Protein AF-A0A2E4ITY2-F1 (afdb_monomer)

Solvent-accessible surface area (backbone atoms only — not comparable to full-atom values): 3893 Å² total; per-residue (Å²): 114,39,58,58,34,43,83,46,61,71,88,59,51,84,57,86,47,72,85,44,40,70,43,54,35,25,31,20,38,9,45,50,26,57,62,62,33,42,80,43,62,44,83,55,29,61,39,63,55,54,27,57,47,66,29,44,56,50,82,86,27,46,48,77,62,82,64,44,81,129

Mean predicted aligned error: 2.73 Å

Radius of gyration: 11.05 Å; Cα contacts (8 Å, |Δi|>4): 157; chains: 1; bounding box: 23×21×25 Å

Secondary structure (DSSP, 8-state):
--TT-TT-----TT---TT--B-TTTTTT-TT-----TT---TT--B-TTTTTT----GGGS---SSS--

Sequence (70 aa):
MFYGATAFNQDISNWNISNVTNMEYMFYNATSFNQDISSWNVDNVLDCNDIFNGSGILAAYKPSFTSCSD

Structure (mmCIF, N/CA/C/O backbone):
data_AF-A0A2E4ITY2-F1
#
_entry.id   AF-A0A2E4ITY2-F1
#
loop_
_atom_site.group_PDB
_atom_site.id
_atom_site.type_symbol
_atom_site.label_atom_id
_atom_site.label_alt_id
_atom_site.label_comp_id
_atom_site.label_asym_id
_atom_site.label_entity_id
_atom_site.label_seq_id
_atom_site.pdbx_PDB_ins_code
_atom_site.Cartn_x
_atom_site.Cartn_y
_atom_site.Cartn_z
_atom_site.occupancy
_atom_site.B_iso_or_equiv
_atom_site.auth_seq_id
_atom_site.auth_comp_id
_atom_site.auth_asym_id
_atom_site.auth_atom_id
_atom_site.pdbx_PDB_model_num
ATOM 1 N N . MET A 1 1 ? 7.837 -7.393 3.704 1.00 80.81 1 MET A N 1
ATOM 2 C CA . MET A 1 1 ? 7.484 -8.627 2.954 1.00 80.81 1 MET A CA 1
ATOM 3 C C . MET A 1 1 ? 7.993 -8.592 1.511 1.00 80.81 1 MET A C 1
ATOM 5 O O . MET A 1 1 ? 8.567 -9.574 1.071 1.00 80.81 1 MET A O 1
ATOM 9 N N . PHE A 1 2 ? 7.843 -7.475 0.797 1.00 96.81 2 PHE A N 1
ATOM 10 C CA . PHE A 1 2 ? 8.285 -7.248 -0.586 1.00 96.81 2 PHE A CA 1
ATOM 11 C C . PHE A 1 2 ? 9.421 -6.215 -0.682 1.00 96.81 2 PHE A C 1
ATOM 13 O O . PHE A 1 2 ? 9.539 -5.491 -1.669 1.00 96.81 2 PHE A O 1
ATOM 20 N N . TYR A 1 3 ? 10.262 -6.145 0.353 1.00 97.00 3 TYR A N 1
ATOM 21 C CA . TYR A 1 3 ? 11.415 -5.249 0.389 1.00 97.00 3 TYR A CA 1
ATOM 22 C C . TYR A 1 3 ? 12.331 -5.519 -0.812 1.00 97.00 3 TYR A C 1
ATOM 24 O O . TYR A 1 3 ? 12.814 -6.638 -0.988 1.00 97.00 3 TYR A O 1
ATOM 32 N N . GLY A 1 4 ? 12.561 -4.501 -1.640 1.00 97.94 4 GLY A N 1
ATOM 33 C CA . GLY A 1 4 ? 13.412 -4.581 -2.826 1.00 97.94 4 GLY A CA 1
ATOM 34 C C . GLY A 1 4 ? 12.886 -5.507 -3.925 1.00 97.94 4 GLY A C 1
ATOM 35 O O . GLY A 1 4 ? 13.642 -5.852 -4.832 1.00 97.94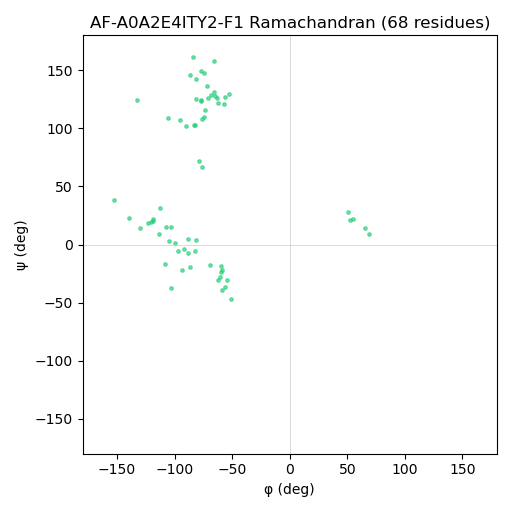 4 GLY A O 1
ATOM 36 N N . ALA A 1 5 ? 11.615 -5.922 -3.879 1.00 98.12 5 ALA A N 1
ATOM 37 C CA . ALA A 1 5 ? 11.001 -6.757 -4.908 1.00 98.12 5 ALA A CA 1
ATOM 38 C C . ALA A 1 5 ? 10.669 -5.918 -6.155 1.00 98.12 5 ALA A C 1
ATOM 40 O O . ALA A 1 5 ? 9.509 -5.700 -6.497 1.00 98.12 5 ALA A O 1
ATOM 41 N N . THR A 1 6 ? 11.702 -5.425 -6.840 1.00 98.00 6 THR A N 1
ATOM 42 C CA . THR A 1 6 ? 11.595 -4.439 -7.928 1.00 98.00 6 THR A CA 1
ATOM 43 C C . THR A 1 6 ? 10.743 -4.899 -9.105 1.00 98.00 6 THR A C 1
ATOM 45 O O . THR A 1 6 ? 10.206 -4.051 -9.805 1.00 98.00 6 THR A O 1
ATOM 48 N N . ALA A 1 7 ? 10.580 -6.209 -9.319 1.00 98.25 7 ALA A N 1
ATOM 49 C CA . ALA A 1 7 ? 9.748 -6.784 -10.380 1.00 98.25 7 ALA A CA 1
ATOM 50 C C . ALA A 1 7 ? 8.330 -7.189 -9.924 1.00 98.25 7 ALA A 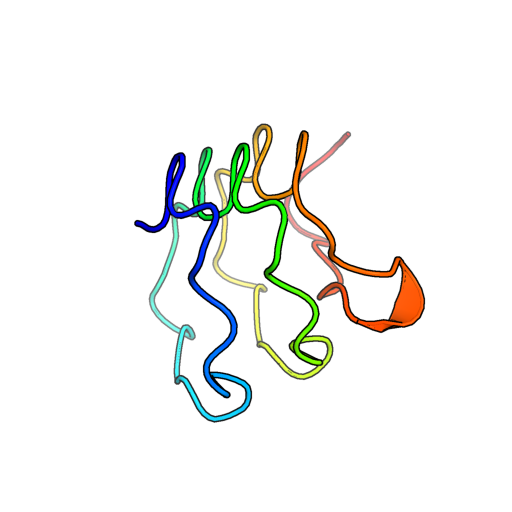C 1
ATOM 52 O O . ALA A 1 7 ? 7.523 -7.626 -10.744 1.00 98.25 7 ALA A O 1
ATOM 53 N N . PHE A 1 8 ? 8.014 -7.096 -8.628 1.00 98.00 8 PHE A N 1
ATOM 54 C CA . PHE A 1 8 ? 6.718 -7.526 -8.108 1.00 98.00 8 PHE A CA 1
ATOM 55 C C . PHE A 1 8 ? 5.626 -6.498 -8.430 1.00 98.00 8 PHE A C 1
ATOM 57 O O . PHE A 1 8 ? 5.729 -5.334 -8.054 1.00 98.00 8 PHE A O 1
ATOM 64 N N . ASN A 1 9 ? 4.570 -6.946 -9.112 1.00 97.88 9 ASN A N 1
ATOM 65 C CA . ASN A 1 9 ? 3.388 -6.138 -9.424 1.00 97.88 9 ASN A CA 1
ATOM 66 C C . ASN A 1 9 ? 2.125 -7.006 -9.586 1.00 97.88 9 ASN A C 1
ATOM 68 O O . ASN A 1 9 ? 1.349 -6.833 -10.522 1.00 97.88 9 ASN A O 1
ATOM 72 N N . GLN A 1 10 ? 1.985 -8.036 -8.752 1.00 98.00 10 GLN A N 1
ATOM 73 C CA . GLN A 1 10 ? 0.831 -8.935 -8.815 1.00 98.00 10 GLN A CA 1
ATOM 74 C C . GLN A 1 10 ? -0.322 -8.370 -7.991 1.00 98.00 10 GLN A C 1
ATOM 76 O O . GLN A 1 10 ? -0.080 -7.765 -6.947 1.00 98.00 10 GLN A O 1
ATOM 81 N N . ASP A 1 11 ? -1.553 -8.596 -8.450 1.00 97.81 11 ASP A N 1
ATOM 82 C CA . ASP A 1 11 ? -2.759 -8.167 -7.744 1.00 97.81 11 ASP A CA 1
ATOM 83 C C . ASP A 1 11 ? -2.860 -8.844 -6.367 1.00 97.81 11 ASP A C 1
ATOM 85 O O . ASP A 1 11 ? -2.870 -10.071 -6.240 1.00 97.81 11 ASP A O 1
ATOM 89 N N . ILE A 1 12 ? -2.924 -8.007 -5.335 1.00 97.75 12 ILE A N 1
ATOM 90 C CA . ILE A 1 12 ? -3.081 -8.379 -3.926 1.00 97.75 12 ILE A CA 1
ATOM 91 C C . ILE A 1 12 ? -4.209 -7.580 -3.254 1.00 97.75 12 ILE A C 1
ATOM 93 O O . ILE A 1 12 ? -4.327 -7.579 -2.028 1.00 97.75 12 ILE A O 1
ATOM 97 N N . SER A 1 13 ? -5.0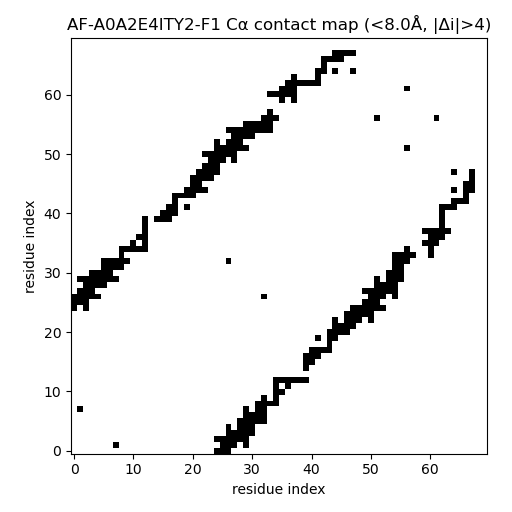62 -6.917 -4.040 1.00 97.38 13 SER A N 1
ATOM 98 C CA . SER A 1 13 ? -6.195 -6.109 -3.556 1.00 97.38 13 SER A CA 1
ATOM 99 C C . SER A 1 13 ? -7.133 -6.900 -2.632 1.00 97.38 13 SER A C 1
ATOM 101 O O . SER A 1 13 ? -7.684 -6.355 -1.680 1.00 97.38 13 SER A O 1
ATOM 103 N N . ASN A 1 14 ? -7.235 -8.216 -2.854 1.00 97.56 14 ASN A N 1
ATOM 104 C CA . ASN A 1 14 ? -8.100 -9.139 -2.114 1.00 97.56 14 ASN A CA 1
ATOM 105 C C . ASN A 1 14 ? -7.467 -9.755 -0.853 1.00 97.56 14 ASN A C 1
ATOM 107 O O . ASN A 1 14 ? -8.053 -10.653 -0.243 1.00 97.56 14 ASN A O 1
ATOM 111 N N . TRP A 1 15 ? -6.256 -9.350 -0.467 1.00 97.06 15 TRP A N 1
ATOM 112 C CA . TRP A 1 15 ? -5.616 -9.891 0.729 1.00 97.06 15 TRP A CA 1
ATOM 113 C C . TRP A 1 15 ? -6.346 -9.453 1.999 1.00 97.06 15 TRP A C 1
ATOM 115 O O . TRP A 1 15 ? -6.559 -8.268 2.238 1.00 97.06 15 TRP A O 1
ATOM 125 N N . ASN A 1 16 ? -6.682 -10.420 2.856 1.00 96.06 16 ASN A N 1
ATOM 126 C CA . ASN A 1 16 ? -7.170 -10.119 4.194 1.00 96.06 16 ASN A CA 1
ATOM 127 C C . ASN A 1 16 ? -5.985 -9.847 5.130 1.00 96.06 16 ASN A C 1
ATOM 129 O O . ASN A 1 16 ? -5.327 -10.777 5.596 1.00 96.06 16 ASN A O 1
ATOM 133 N N . ILE A 1 17 ? -5.749 -8.570 5.419 1.00 94.06 17 ILE A N 1
ATOM 134 C CA . ILE A 1 17 ? -4.706 -8.106 6.337 1.00 94.06 17 ILE A CA 1
ATOM 135 C C . ILE A 1 17 ? -5.259 -7.675 7.705 1.00 94.06 17 ILE A C 1
ATOM 137 O O . ILE A 1 17 ? -4.542 -7.044 8.473 1.00 94.06 17 ILE A O 1
ATOM 141 N N . SER A 1 18 ? -6.504 -8.031 8.051 1.00 92.88 18 SER A N 1
ATOM 142 C CA . SER A 1 18 ? -7.179 -7.518 9.255 1.00 92.88 18 SER A CA 1
ATOM 143 C C . SER A 1 18 ? -6.456 -7.826 10.568 1.00 92.88 18 SER A C 1
ATOM 145 O O . SER A 1 18 ? -6.751 -7.202 11.573 1.00 92.88 18 SER A O 1
ATOM 147 N N . ASN A 1 19 ? -5.543 -8.798 10.590 1.00 94.44 19 ASN A N 1
ATOM 148 C CA . ASN A 1 19 ? -4.773 -9.173 11.781 1.00 94.44 19 ASN A CA 1
ATOM 149 C C . ASN A 1 19 ? -3.315 -8.684 11.736 1.00 94.44 19 ASN A C 1
ATOM 151 O O . ASN A 1 19 ? -2.527 -9.036 12.611 1.00 94.44 19 ASN A O 1
ATOM 155 N N . VAL A 1 20 ? -2.927 -7.939 10.699 1.00 94.56 20 VAL A N 1
ATOM 156 C CA . VAL A 1 20 ? -1.564 -7.429 10.545 1.00 94.56 20 VAL A CA 1
ATOM 157 C C . VAL A 1 20 ? -1.405 -6.177 11.397 1.00 94.56 20 VAL A C 1
ATOM 159 O O . VAL A 1 20 ? -2.161 -5.224 11.248 1.00 94.56 20 VAL A O 1
ATOM 162 N N . THR A 1 21 ? -0.396 -6.181 12.267 1.00 95.00 21 THR A N 1
ATOM 163 C CA . THR A 1 21 ? -0.078 -5.048 13.147 1.00 95.00 21 THR A CA 1
ATOM 164 C C . THR A 1 21 ? 1.194 -4.304 12.750 1.00 95.00 21 THR A C 1
ATOM 166 O O . THR A 1 21 ? 1.392 -3.174 13.175 1.00 95.00 21 THR A O 1
ATOM 169 N N . ASN A 1 22 ? 2.055 -4.896 11.922 1.00 94.00 22 ASN A N 1
ATOM 170 C CA . ASN A 1 22 ? 3.306 -4.288 11.480 1.00 94.00 22 ASN A CA 1
ATOM 171 C C . ASN A 1 22 ? 3.445 -4.447 9.962 1.00 94.00 22 ASN A C 1
ATOM 173 O O . ASN A 1 22 ? 3.380 -5.563 9.438 1.00 94.00 22 ASN A O 1
ATOM 177 N N . MET A 1 23 ? 3.620 -3.323 9.266 1.00 95.44 23 MET A N 1
ATOM 178 C CA . MET A 1 23 ? 3.844 -3.268 7.818 1.00 95.44 23 MET A CA 1
ATOM 179 C C . MET A 1 23 ? 5.151 -2.553 7.464 1.00 95.44 23 MET A C 1
ATOM 181 O O . MET A 1 23 ? 5.340 -2.144 6.316 1.00 95.44 23 MET A O 1
ATOM 185 N N . GLU A 1 24 ? 6.061 -2.419 8.428 1.00 94.50 24 GLU A N 1
ATOM 186 C CA . GLU A 1 24 ? 7.308 -1.684 8.270 1.00 94.50 24 GLU A CA 1
ATOM 187 C C . GLU A 1 24 ? 8.083 -2.170 7.038 1.00 94.50 24 GLU A C 1
ATOM 189 O O . GLU A 1 24 ? 8.256 -3.376 6.809 1.00 94.50 24 GLU A O 1
ATOM 194 N N . TYR A 1 25 ? 8.502 -1.223 6.196 1.00 96.50 25 TYR A N 1
ATOM 195 C CA . TYR A 1 25 ? 9.242 -1.481 4.960 1.00 96.50 25 TYR A CA 1
ATOM 196 C C . TYR A 1 25 ? 8.591 -2.501 3.999 1.00 96.50 25 TYR A C 1
ATOM 198 O O . TYR A 1 25 ? 9.282 -3.104 3.167 1.00 96.50 25 TYR A O 1
ATOM 206 N N . MET A 1 26 ? 7.275 -2.749 4.088 1.00 96.75 26 MET A N 1
ATOM 207 C CA . MET A 1 26 ? 6.656 -3.881 3.391 1.00 96.75 26 MET A CA 1
ATOM 208 C C . MET A 1 26 ? 6.851 -3.836 1.874 1.00 96.75 26 MET A C 1
ATOM 210 O O . MET A 1 26 ? 7.117 -4.897 1.312 1.00 96.75 26 MET A O 1
ATOM 214 N N . PHE A 1 27 ? 6.775 -2.659 1.251 1.00 98.00 27 PHE A N 1
ATOM 215 C CA . PHE A 1 27 ? 6.994 -2.417 -0.182 1.00 98.00 27 PHE A CA 1
ATOM 216 C C . PHE A 1 27 ? 8.168 -1.464 -0.442 1.00 98.00 27 PHE A C 1
ATOM 218 O O . PHE A 1 27 ? 8.256 -0.862 -1.514 1.00 98.00 27 PHE A O 1
ATOM 225 N N . TYR A 1 28 ? 9.085 -1.329 0.517 1.00 98.31 28 TYR A N 1
ATOM 226 C CA . TYR A 1 28 ? 10.252 -0.471 0.364 1.00 98.31 28 TYR A CA 1
ATOM 227 C C . TYR A 1 28 ? 11.051 -0.868 -0.883 1.00 98.31 28 TYR A C 1
ATOM 229 O O . TYR A 1 28 ? 11.391 -2.040 -1.052 1.00 98.31 28 TYR A O 1
ATOM 237 N N . ASN A 1 29 ? 11.342 0.085 -1.771 1.00 98.44 29 ASN A N 1
ATOM 238 C CA . ASN A 1 29 ? 12.005 -0.144 -3.063 1.00 98.44 29 ASN A CA 1
ATOM 239 C C . ASN A 1 29 ? 11.330 -1.189 -3.985 1.00 98.44 29 ASN A C 1
ATOM 241 O O . ASN A 1 29 ? 11.973 -1.726 -4.891 1.00 98.44 29 ASN A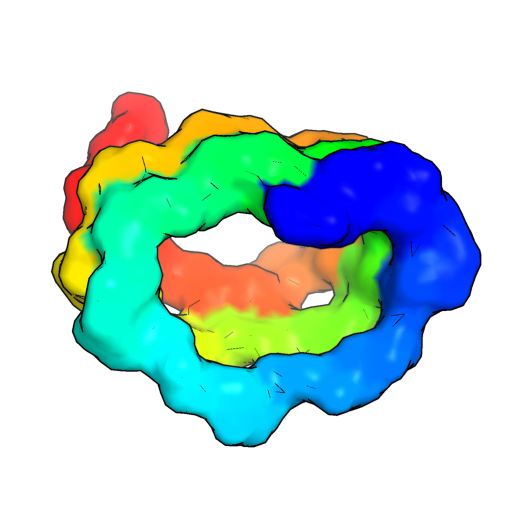 O 1
ATOM 245 N N . ALA A 1 30 ? 10.036 -1.482 -3.814 1.00 98.38 30 ALA A N 1
ATOM 246 C CA . ALA A 1 30 ? 9.259 -2.278 -4.769 1.00 98.38 30 ALA A CA 1
ATOM 247 C C . ALA A 1 30 ? 8.855 -1.407 -5.974 1.00 98.38 30 ALA A C 1
ATOM 249 O O . ALA A 1 30 ? 7.709 -0.983 -6.121 1.00 98.38 30 ALA A O 1
ATOM 250 N N . THR A 1 31 ? 9.831 -1.075 -6.819 1.00 98.38 31 THR A N 1
ATOM 251 C CA . THR A 1 31 ? 9.711 -0.023 -7.844 1.00 98.38 31 THR A CA 1
ATOM 252 C C . THR A 1 31 ? 8.635 -0.276 -8.902 1.00 98.38 31 THR A C 1
ATOM 254 O O . THR A 1 31 ? 8.057 0.687 -9.397 1.00 98.38 31 THR A O 1
ATOM 257 N N . SER A 1 32 ? 8.333 -1.535 -9.240 1.00 98.50 32 SER A N 1
ATOM 258 C CA . SER A 1 32 ? 7.259 -1.861 -10.198 1.00 98.50 32 SER A CA 1
ATOM 259 C C . SER A 1 32 ? 5.877 -2.015 -9.561 1.00 98.50 32 SER A C 1
ATOM 261 O O . SER A 1 32 ? 4.905 -2.170 -10.296 1.00 98.50 32 SER A O 1
ATOM 263 N N . PHE A 1 33 ? 5.763 -2.004 -8.230 1.00 98.56 33 PHE A N 1
ATOM 264 C CA . PHE A 1 33 ? 4.490 -2.250 -7.558 1.00 98.56 33 PHE A CA 1
ATOM 265 C C . PHE A 1 33 ? 3.553 -1.046 -7.710 1.00 98.56 33 PHE A C 1
ATOM 267 O O . PHE A 1 33 ? 3.850 0.034 -7.200 1.00 98.56 33 PHE A O 1
ATOM 274 N N . ASN A 1 34 ? 2.424 -1.234 -8.398 1.00 98.19 34 ASN A N 1
ATOM 275 C CA . ASN A 1 34 ? 1.443 -0.183 -8.684 1.00 98.19 34 ASN A CA 1
ATOM 276 C C . ASN A 1 34 ? -0.021 -0.643 -8.565 1.00 98.19 34 ASN A C 1
ATOM 278 O O . ASN A 1 34 ? -0.901 -0.039 -9.177 1.00 98.19 34 ASN A O 1
ATOM 282 N N . GLN A 1 35 ? -0.281 -1.709 -7.807 1.00 98.31 35 GLN A N 1
ATOM 283 C CA . GLN A 1 35 ? -1.634 -2.236 -7.636 1.00 98.31 35 GLN A CA 1
ATOM 284 C C . GLN A 1 35 ? -2.475 -1.363 -6.706 1.00 98.31 35 GLN A C 1
ATOM 286 O O . GLN A 1 35 ? -1.957 -0.784 -5.749 1.00 98.31 35 GLN A O 1
ATOM 291 N N . ASP A 1 36 ? -3.779 -1.309 -6.979 1.00 98.44 36 ASP A N 1
ATOM 292 C CA . ASP A 1 36 ? -4.744 -0.639 -6.115 1.00 98.44 36 ASP A CA 1
ATOM 293 C C . ASP A 1 36 ? -5.006 -1.478 -4.861 1.00 98.44 36 ASP A C 1
ATOM 295 O O . ASP A 1 36 ? -5.602 -2.554 -4.919 1.00 98.44 36 ASP A O 1
ATOM 299 N N . ILE A 1 37 ? -4.524 -0.981 -3.725 1.00 97.94 37 ILE A N 1
ATOM 300 C CA . ILE A 1 37 ? -4.733 -1.563 -2.396 1.00 97.94 37 ILE A CA 1
ATOM 301 C C . ILE A 1 37 ? -5.430 -0.564 -1.463 1.00 97.94 37 ILE A C 1
ATOM 303 O O . ILE A 1 37 ? -5.388 -0.715 -0.243 1.00 97.94 37 ILE A O 1
ATOM 307 N N . SER A 1 38 ? -6.090 0.458 -2.018 1.00 97.38 38 SER A N 1
ATOM 308 C CA . SER A 1 38 ? -6.833 1.464 -1.244 1.00 97.38 38 SER A CA 1
ATOM 309 C C . SER A 1 38 ? -7.948 0.856 -0.382 1.00 97.38 38 SER A C 1
ATOM 311 O O . SER A 1 38 ? -8.339 1.442 0.626 1.00 97.38 38 SER A O 1
ATOM 313 N N . SER A 1 39 ? -8.424 -0.341 -0.740 1.00 96.75 39 SER A N 1
ATOM 314 C CA . SER A 1 39 ? -9.455 -1.098 -0.026 1.00 96.75 39 SER A CA 1
ATOM 315 C C . SER A 1 39 ? -8.951 -1.901 1.176 1.00 96.75 39 SER A C 1
ATOM 317 O O . SER A 1 39 ? -9.756 -2.525 1.870 1.00 96.75 39 SER A O 1
ATOM 319 N N . TRP A 1 40 ? -7.640 -1.952 1.417 1.00 96.69 40 TRP A N 1
ATOM 320 C CA . TRP A 1 40 ? -7.084 -2.683 2.551 1.00 96.69 40 TRP A CA 1
ATOM 321 C C . TRP A 1 40 ? -7.518 -2.063 3.882 1.00 96.69 40 TRP A C 1
ATOM 323 O O . TRP A 1 40 ? -7.315 -0.875 4.125 1.00 96.69 40 TRP A O 1
ATOM 333 N N . ASN A 1 41 ? -8.072 -2.890 4.773 1.00 95.00 41 ASN A N 1
ATOM 334 C CA . ASN A 1 41 ? -8.329 -2.485 6.151 1.00 95.00 41 ASN A CA 1
ATOM 335 C C . ASN A 1 41 ? -7.009 -2.496 6.938 1.00 95.00 41 ASN A C 1
ATOM 337 O O . ASN A 1 41 ? -6.488 -3.567 7.253 1.00 95.00 41 ASN A O 1
ATOM 341 N N . VAL A 1 42 ? -6.502 -1.304 7.251 1.00 94.50 42 VAL A N 1
ATOM 342 C CA . VAL A 1 42 ? -5.243 -1.078 7.977 1.00 94.50 42 VAL A CA 1
ATOM 343 C C . VAL A 1 42 ? -5.457 -0.581 9.412 1.00 94.50 42 VAL A C 1
ATOM 345 O O . VAL A 1 42 ? -4.508 -0.128 10.043 1.00 94.50 42 VAL A O 1
ATOM 348 N N . ASP A 1 43 ? -6.672 -0.70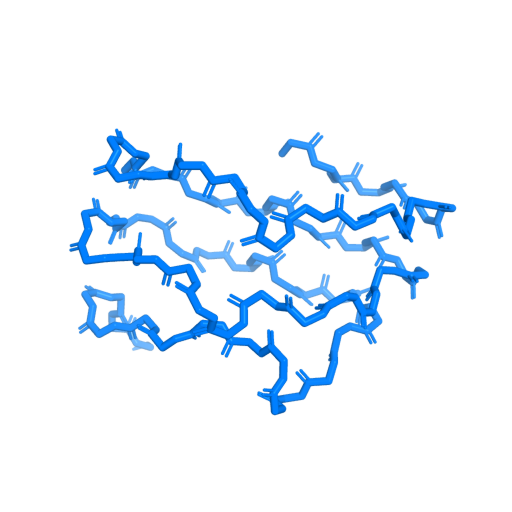2 9.960 1.00 93.25 43 ASP A N 1
ATOM 349 C CA . ASP A 1 43 ? -7.030 -0.161 11.284 1.00 93.25 43 ASP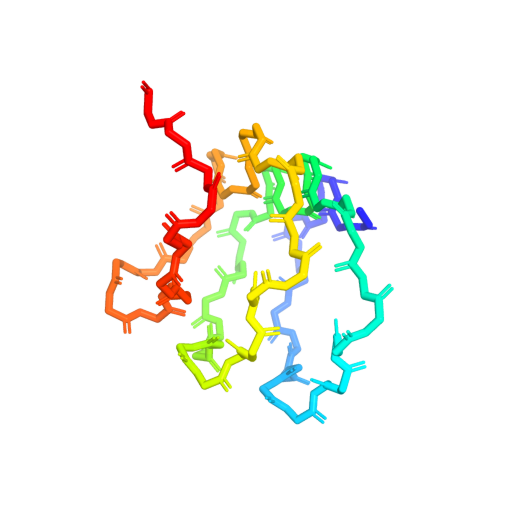 A CA 1
ATOM 350 C C . ASP A 1 43 ? -6.193 -0.760 12.427 1.00 93.25 43 ASP A C 1
ATOM 352 O O . ASP A 1 43 ? -5.980 -0.121 13.456 1.00 93.25 43 ASP A O 1
ATOM 356 N N . ASN A 1 44 ? -5.711 -1.993 12.250 1.00 93.50 44 ASN A N 1
ATOM 357 C CA . ASN A 1 44 ? -4.911 -2.706 13.248 1.00 93.50 44 ASN A CA 1
ATOM 358 C C . ASN A 1 44 ? -3.398 -2.506 13.082 1.00 93.50 44 ASN A C 1
ATOM 360 O O . ASN A 1 44 ? -2.632 -3.001 13.910 1.00 93.50 44 ASN A O 1
ATOM 364 N N . VAL A 1 45 ? -2.955 -1.799 12.039 1.00 94.00 45 VAL A N 1
ATOM 365 C CA .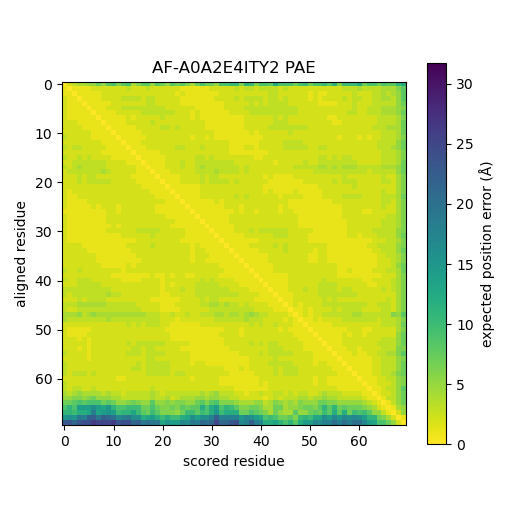 VAL A 1 45 ? -1.533 -1.560 11.783 1.00 94.00 45 VAL A CA 1
ATOM 366 C C . VAL A 1 45 ? -1.029 -0.479 12.734 1.00 94.00 45 VAL A C 1
ATOM 368 O O . VAL A 1 45 ? -1.578 0.617 12.788 1.00 94.00 45 VAL A O 1
ATOM 371 N N . LEU A 1 46 ? 0.014 -0.797 13.493 1.00 92.25 46 LEU A N 1
ATOM 372 C CA . LEU A 1 46 ? 0.665 0.088 14.457 1.00 92.25 46 LEU A CA 1
ATOM 373 C C . LEU A 1 46 ? 1.985 0.638 13.907 1.00 92.25 46 LEU A C 1
ATOM 375 O O . LEU A 1 46 ? 2.296 1.804 14.121 1.00 92.25 46 LEU A O 1
ATOM 379 N N . ASP A 1 47 ? 2.733 -0.189 13.170 1.00 92.12 47 ASP A N 1
ATOM 380 C CA . ASP A 1 47 ? 4.026 0.192 12.596 1.00 92.12 47 ASP A CA 1
ATOM 381 C C . ASP A 1 47 ? 3.903 0.412 11.080 1.00 92.12 47 ASP A C 1
ATOM 383 O O . ASP A 1 47 ? 3.753 -0.550 10.313 1.00 92.12 47 ASP A O 1
ATOM 387 N N . CYS A 1 48 ? 3.995 1.676 10.647 1.00 92.00 48 CYS A N 1
ATOM 388 C CA . CYS A 1 48 ? 3.868 2.086 9.242 1.00 92.00 48 CYS A CA 1
ATOM 389 C C . CYS A 1 48 ? 5.113 2.768 8.656 1.00 92.00 48 CYS A C 1
ATOM 391 O O . CYS A 1 48 ? 5.003 3.489 7.659 1.00 92.00 48 CYS A O 1
ATOM 393 N N . ASN A 1 49 ? 6.298 2.582 9.241 1.00 92.31 49 ASN A N 1
ATOM 394 C CA . ASN A 1 49 ? 7.480 3.280 8.733 1.00 92.31 49 ASN A CA 1
ATOM 395 C C . ASN A 1 49 ? 7.829 2.790 7.322 1.00 92.31 49 ASN A C 1
ATOM 397 O O . ASN A 1 49 ? 7.894 1.585 7.056 1.00 92.31 49 ASN A O 1
ATOM 401 N N . ASP A 1 50 ? 8.051 3.747 6.418 1.00 94.62 50 ASP A N 1
ATOM 402 C CA . ASP A 1 50 ? 8.635 3.534 5.091 1.00 94.62 50 ASP A CA 1
ATOM 403 C C . ASP A 1 50 ? 7.981 2.420 4.242 1.00 94.62 50 ASP A C 1
ATOM 405 O O . ASP A 1 50 ? 8.628 1.854 3.357 1.00 94.62 50 ASP A O 1
ATOM 409 N N . ILE A 1 51 ? 6.683 2.130 4.440 1.00 95.56 51 ILE A N 1
ATOM 410 C CA . ILE A 1 51 ? 5.968 1.048 3.727 1.00 95.56 51 ILE A CA 1
ATOM 411 C C . ILE A 1 51 ? 6.174 1.161 2.215 1.00 95.56 51 ILE A C 1
ATOM 413 O O . ILE A 1 51 ? 6.472 0.170 1.556 1.00 95.56 51 ILE A O 1
ATOM 417 N N . PHE A 1 52 ? 6.018 2.372 1.678 1.00 96.38 52 PHE A N 1
ATOM 418 C CA . PHE A 1 52 ? 5.994 2.653 0.241 1.00 96.38 52 PHE A CA 1
ATOM 419 C C . PHE A 1 52 ? 7.183 3.490 -0.241 1.00 96.38 52 PHE A C 1
ATOM 421 O O . PHE A 1 52 ? 7.169 3.963 -1.382 1.00 96.38 52 PHE A O 1
ATOM 428 N N . ASN A 1 53 ? 8.190 3.721 0.604 1.00 96.94 53 ASN A N 1
ATOM 429 C CA . ASN A 1 53 ? 9.349 4.528 0.230 1.00 96.94 53 ASN A CA 1
ATOM 430 C C . ASN A 1 53 ? 10.107 3.842 -0.924 1.00 96.94 53 ASN A C 1
ATOM 432 O O . ASN A 1 53 ? 10.388 2.645 -0.874 1.00 96.94 53 ASN A O 1
ATOM 436 N N . GLY A 1 54 ? 10.334 4.569 -2.021 1.00 97.38 54 GLY A N 1
ATOM 437 C CA . GLY A 1 54 ? 10.931 4.017 -3.244 1.00 97.38 54 GLY A CA 1
ATOM 438 C C . GLY A 1 54 ? 10.054 3.018 -4.019 1.00 97.38 54 GLY A C 1
ATOM 439 O O . GLY A 1 54 ? 10.544 2.384 -4.953 1.00 97.38 54 GLY A O 1
ATOM 440 N N . SER A 1 55 ? 8.776 2.849 -3.659 1.00 97.69 55 SER A N 1
ATOM 441 C CA . SER A 1 55 ? 7.833 2.018 -4.425 1.00 97.69 55 SER A CA 1
ATOM 442 C C . SER A 1 55 ? 7.197 2.783 -5.593 1.00 97.69 55 SER A C 1
ATOM 444 O O . SER A 1 55 ? 7.176 4.015 -5.604 1.00 97.69 55 SER A O 1
ATOM 446 N N . GLY A 1 56 ? 6.648 2.052 -6.566 1.00 97.75 56 GLY A N 1
ATOM 447 C CA . GLY A 1 56 ? 5.942 2.621 -7.723 1.00 97.75 56 GLY A CA 1
ATOM 448 C C . GLY A 1 56 ? 4.483 3.020 -7.469 1.00 97.75 56 GLY A C 1
ATOM 449 O O . GLY A 1 56 ? 3.785 3.400 -8.412 1.00 97.75 56 GLY A O 1
ATOM 450 N N . ILE A 1 57 ? 3.993 2.909 -6.229 1.00 97.94 57 ILE A N 1
ATOM 451 C CA . ILE A 1 57 ? 2.566 3.048 -5.933 1.00 97.94 57 ILE A CA 1
ATOM 452 C C . ILE A 1 57 ? 2.097 4.504 -6.065 1.00 97.94 57 ILE A C 1
ATOM 454 O O . ILE A 1 57 ? 2.733 5.444 -5.577 1.00 97.94 57 ILE A O 1
ATOM 458 N N . LEU A 1 58 ? 0.935 4.700 -6.688 1.00 97.88 58 LEU A N 1
ATOM 459 C CA . LEU A 1 58 ? 0.296 6.011 -6.784 1.00 97.88 58 LEU A CA 1
ATOM 460 C C . LEU A 1 58 ? -0.374 6.387 -5.462 1.00 97.88 58 LEU A C 1
ATOM 462 O O . LEU A 1 58 ? -0.895 5.528 -4.758 1.00 97.88 58 LEU A O 1
ATOM 466 N N . ALA A 1 59 ? -0.437 7.685 -5.149 1.00 95.62 59 ALA A N 1
ATOM 467 C CA . ALA A 1 59 ? -1.098 8.169 -3.933 1.00 95.62 59 ALA A CA 1
ATOM 468 C C . ALA A 1 59 ? -2.568 7.719 -3.828 1.00 95.62 59 ALA A C 1
ATOM 470 O O . ALA A 1 59 ? -3.015 7.374 -2.743 1.00 95.62 59 ALA A O 1
ATOM 471 N N . ALA A 1 60 ? -3.286 7.654 -4.955 1.00 97.19 60 ALA A N 1
ATOM 472 C CA . ALA A 1 60 ? -4.679 7.204 -5.011 1.00 97.19 60 ALA A CA 1
ATOM 473 C C . ALA A 1 60 ? -4.868 5.698 -4.737 1.00 97.19 60 ALA A C 1
ATOM 475 O O . ALA A 1 60 ? -5.980 5.277 -4.451 1.00 97.19 60 ALA A O 1
ATOM 476 N N . TYR A 1 61 ? -3.802 4.899 -4.833 1.00 97.88 61 TYR A N 1
ATOM 477 C CA . TYR A 1 61 ? -3.822 3.446 -4.624 1.00 97.88 61 TYR A CA 1
ATOM 478 C C . TYR A 1 61 ? -3.341 3.044 -3.228 1.00 97.88 61 TYR A C 1
ATOM 480 O O . TYR A 1 61 ? -3.271 1.856 -2.917 1.00 97.88 61 TYR A O 1
ATOM 488 N N . LYS A 1 62 ? -2.992 4.024 -2.384 1.00 95.94 62 LYS A N 1
ATOM 489 C CA . LYS A 1 62 ? -2.545 3.785 -1.011 1.00 95.94 62 LYS A CA 1
ATOM 490 C C . LYS A 1 62 ? -3.74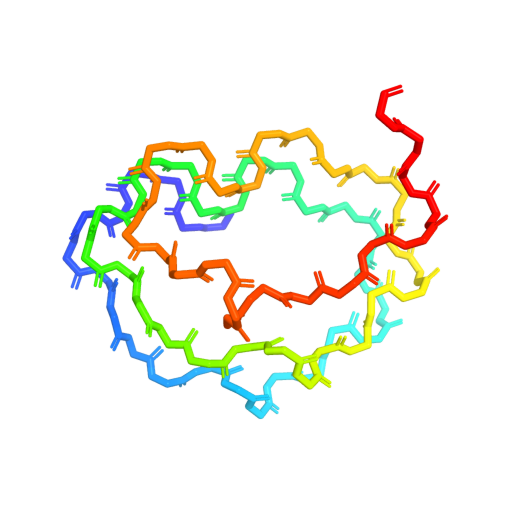6 3.582 -0.075 1.00 95.94 62 LYS A C 1
ATOM 492 O O . LYS A 1 62 ? -4.733 4.306 -0.207 1.00 95.94 62 LYS A O 1
ATOM 497 N N . PRO A 1 63 ? -3.650 2.667 0.906 1.00 94.69 63 PRO A N 1
ATOM 498 C CA . PRO A 1 63 ? -4.595 2.604 2.014 1.00 94.69 63 PRO A CA 1
ATOM 499 C C . PRO A 1 63 ? -4.485 3.854 2.898 1.00 94.69 63 PRO A C 1
ATOM 501 O O . PRO A 1 63 ? -3.444 4.516 2.940 1.00 94.69 63 PRO A O 1
ATOM 504 N N . SER A 1 64 ? -5.547 4.146 3.645 1.00 91.88 64 SER A N 1
ATOM 505 C CA . SER A 1 64 ? -5.576 5.246 4.612 1.00 91.88 64 SER A CA 1
ATOM 506 C C . SER A 1 64 ? -5.113 4.769 5.989 1.00 91.88 64 SER A C 1
ATOM 508 O O . SER A 1 64 ? -5.890 4.166 6.722 1.00 91.88 64 SER A O 1
ATOM 510 N N . PHE A 1 65 ? -3.870 5.069 6.365 1.00 88.31 65 PHE 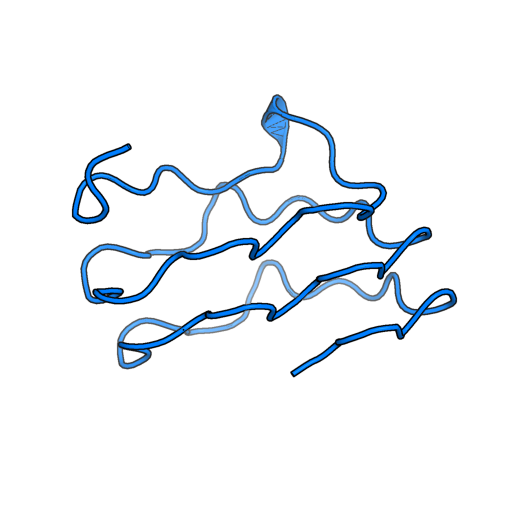A N 1
ATOM 511 C CA . PHE A 1 65 ? -3.337 4.757 7.694 1.00 88.31 65 PHE A CA 1
ATOM 512 C C . PHE A 1 65 ? -3.748 5.845 8.689 1.00 88.31 65 PHE A C 1
ATOM 514 O O . PHE A 1 65 ? -3.198 6.939 8.675 1.00 88.31 65 PHE A O 1
ATOM 521 N N . THR A 1 66 ? -4.740 5.565 9.534 1.00 80.94 66 THR A N 1
ATOM 522 C CA . THR A 1 66 ? -5.225 6.521 10.550 1.00 80.94 66 THR A CA 1
ATOM 523 C C . THR A 1 66 ? -4.556 6.353 11.913 1.00 80.94 66 THR A C 1
ATOM 525 O O . THR A 1 66 ? -4.587 7.269 12.729 1.00 80.94 66 THR A O 1
ATOM 528 N N . SER A 1 67 ? -3.992 5.176 12.183 1.00 77.56 67 SER A N 1
ATOM 529 C CA . SER A 1 67 ? -3.333 4.796 13.442 1.00 77.56 67 SER A CA 1
ATOM 530 C C . SER A 1 67 ? -1.852 5.173 13.497 1.00 77.56 67 SER A C 1
ATOM 532 O O . SER A 1 67 ? -1.282 5.260 14.582 1.00 77.56 67 SER A O 1
ATOM 534 N N . CYS A 1 68 ? -1.235 5.412 12.343 1.00 77.31 68 CYS A N 1
ATOM 535 C CA . CYS A 1 68 ? 0.159 5.807 12.229 1.00 77.31 68 CYS A CA 1
ATOM 536 C C . CYS A 1 68 ? 0.232 7.330 12.141 1.00 77.31 68 CYS A C 1
ATOM 538 O O . CYS A 1 68 ? -0.179 7.922 11.147 1.00 77.31 68 CYS A O 1
ATOM 540 N N . SER A 1 69 ? 0.686 7.966 13.219 1.00 58.97 69 SER A N 1
ATOM 541 C CA . SER A 1 69 ? 0.991 9.395 13.227 1.00 58.97 69 SER A CA 1
ATOM 542 C C . SER A 1 69 ? 2.254 9.650 12.406 1.00 58.97 69 SER A C 1
ATOM 544 O O . SER A 1 69 ? 3.272 9.015 12.685 1.00 58.97 69 SER A O 1
ATOM 546 N N . ASP A 1 70 ? 2.164 10.557 11.431 1.00 49.34 70 ASP A N 1
ATOM 547 C CA . ASP A 1 70 ? 3.309 11.121 10.697 1.00 49.34 70 ASP A CA 1
ATOM 548 C C . ASP A 1 70 ? 4.393 11.698 11.629 1.00 49.34 70 ASP A C 1
ATOM 550 O O . ASP A 1 70 ? 4.033 12.315 12.665 1.00 49.34 70 ASP A O 1
#

Foldseek 3Di:
DCQLVCVDADDPLPDACVPPAAQASVCQLNANHAYQNQVHDCANHQHDHRNQHNYNYDPNSDHDDPNDDD

pLDDT: mean 94.02, std 8.22, range [49.34, 98.56]